Protein AF-A0A535QB88-F1 (afdb_monomer)

pLDDT: mean 81.93, std 10.57, range [49.44, 93.62]

Structure (mmCIF, N/CA/C/O backbone):
data_AF-A0A535QB88-F1
#
_entry.id   AF-A0A535QB88-F1
#
loop_
_atom_site.group_PDB
_atom_site.id
_atom_site.type_symbol
_atom_site.label_atom_id
_atom_site.label_alt_id
_atom_site.label_comp_id
_atom_site.label_asym_id
_atom_site.label_entity_id
_atom_site.label_seq_id
_atom_site.pdbx_PDB_ins_code
_atom_site.Cartn_x
_atom_site.Cartn_y
_atom_site.Cartn_z
_atom_site.occupancy
_atom_site.B_iso_or_equiv
_atom_site.auth_seq_id
_atom_site.auth_comp_id
_atom_site.auth_asym_id
_atom_site.auth_atom_id
_atom_site.pdbx_PDB_model_num
ATOM 1 N N . MET A 1 1 ? -15.433 8.249 11.958 1.00 49.44 1 MET A N 1
ATOM 2 C CA . MET A 1 1 ? -16.114 7.359 10.992 1.00 49.44 1 MET A CA 1
ATOM 3 C C . MET A 1 1 ? -15.335 6.053 10.919 1.00 49.44 1 MET A C 1
ATOM 5 O O . MET A 1 1 ? -14.374 5.956 10.173 1.00 49.44 1 MET A O 1
ATOM 9 N N . THR A 1 2 ? -15.675 5.082 11.762 1.00 62.28 2 THR A N 1
ATOM 10 C CA . THR A 1 2 ? -15.003 3.775 11.869 1.00 62.28 2 THR A CA 1
ATOM 11 C C . THR A 1 2 ? -15.631 2.778 10.895 1.00 62.28 2 THR A C 1
ATOM 13 O O . THR A 1 2 ? -16.162 1.760 11.323 1.00 62.28 2 THR A O 1
ATOM 16 N N . ASN A 1 3 ? -15.662 3.092 9.594 1.00 71.31 3 ASN A N 1
ATOM 17 C CA . ASN A 1 3 ? -16.208 2.153 8.614 1.00 71.31 3 ASN A CA 1
ATOM 18 C C . ASN A 1 3 ? -15.115 1.129 8.251 1.00 71.31 3 ASN A C 1
ATOM 20 O O . ASN A 1 3 ? -14.098 1.528 7.677 1.00 71.31 3 ASN A O 1
ATOM 24 N N . PRO A 1 4 ? -15.261 -0.164 8.602 1.00 70.94 4 PRO A N 1
ATOM 25 C CA . PRO A 1 4 ? -14.212 -1.167 8.401 1.00 70.94 4 PRO A CA 1
ATOM 26 C C . PRO A 1 4 ? -13.781 -1.292 6.936 1.00 70.94 4 PRO A C 1
ATOM 28 O O . PRO A 1 4 ? -12.609 -1.521 6.644 1.00 70.94 4 PRO A O 1
ATOM 31 N N . THR A 1 5 ? -14.715 -1.074 6.009 1.00 78.50 5 THR A N 1
ATOM 32 C CA . THR A 1 5 ? -14.494 -1.077 4.555 1.00 78.50 5 THR A CA 1
ATOM 33 C C . THR A 1 5 ? -13.449 -0.066 4.096 1.00 78.50 5 THR A C 1
ATOM 35 O O . THR A 1 5 ? -12.703 -0.363 3.166 1.00 78.50 5 THR A O 1
ATOM 38 N N . THR A 1 6 ? -13.322 1.088 4.754 1.00 82.06 6 THR A N 1
ATOM 39 C CA . THR A 1 6 ? -12.322 2.097 4.377 1.00 82.06 6 THR A CA 1
ATOM 40 C C . THR A 1 6 ? -10.898 1.613 4.661 1.00 82.06 6 THR A C 1
ATOM 42 O O . THR A 1 6 ? -9.993 1.861 3.866 1.00 82.06 6 THR A O 1
ATOM 45 N N . TYR A 1 7 ? -10.697 0.873 5.756 1.00 82.38 7 TYR A N 1
ATOM 46 C CA . TYR A 1 7 ? -9.390 0.305 6.101 1.00 82.38 7 TYR A CA 1
ATOM 47 C C . TYR A 1 7 ? -8.998 -0.825 5.149 1.00 82.38 7 TYR A C 1
ATOM 49 O O . TYR A 1 7 ? -7.860 -0.859 4.686 1.00 82.38 7 TYR A O 1
ATOM 57 N N . TYR A 1 8 ? -9.946 -1.689 4.773 1.00 83.38 8 TYR A N 1
ATOM 58 C CA . TYR A 1 8 ? -9.705 -2.696 3.736 1.00 83.38 8 TYR A CA 1
ATOM 59 C C . TYR A 1 8 ? -9.351 -2.055 2.390 1.00 83.38 8 TYR A C 1
ATOM 61 O O . TYR A 1 8 ? -8.397 -2.485 1.747 1.00 83.38 8 TYR A O 1
ATOM 69 N N . GLY A 1 9 ? -10.056 -0.990 1.993 1.00 85.69 9 GLY A N 1
ATOM 70 C CA . GLY A 1 9 ? -9.733 -0.233 0.782 1.00 85.69 9 GLY A CA 1
ATOM 71 C C . GLY A 1 9 ? -8.315 0.346 0.807 1.00 85.69 9 GLY A C 1
ATOM 72 O O . GLY A 1 9 ? -7.577 0.194 -0.164 1.00 85.69 9 GLY A O 1
ATOM 73 N N . ALA A 1 10 ? -7.899 0.938 1.931 1.00 87.88 10 ALA A N 1
ATOM 74 C CA . ALA A 1 10 ? -6.544 1.466 2.104 1.00 87.88 10 ALA A CA 1
ATOM 75 C C . ALA A 1 10 ? -5.466 0.373 2.000 1.00 87.88 10 ALA A C 1
ATOM 77 O O . ALA A 1 10 ? -4.450 0.579 1.337 1.00 87.88 10 ALA A O 1
ATOM 78 N N . ILE A 1 11 ? -5.704 -0.804 2.593 1.00 89.19 11 ILE A N 1
ATOM 79 C CA . ILE A 1 11 ? -4.786 -1.950 2.498 1.00 89.19 11 ILE A CA 1
ATOM 80 C C . ILE A 1 11 ? -4.673 -2.423 1.046 1.00 89.19 11 ILE A C 1
ATOM 82 O O . ILE A 1 11 ? -3.561 -2.582 0.546 1.00 89.19 11 ILE A O 1
ATOM 86 N N . VAL A 1 12 ? -5.799 -2.608 0.350 1.00 92.81 12 VAL A N 1
ATOM 87 C CA . VAL A 1 12 ? -5.810 -3.066 -1.050 1.00 92.81 12 VAL A CA 1
ATOM 88 C C . VAL A 1 12 ? -5.076 -2.077 -1.958 1.00 92.81 12 VAL A C 1
ATOM 90 O O . VAL A 1 12 ? -4.208 -2.485 -2.730 1.00 92.81 12 VAL A O 1
ATOM 93 N N . LEU A 1 13 ? -5.360 -0.777 -1.833 1.00 91.88 13 LEU A N 1
ATOM 94 C CA . LEU A 1 13 ? -4.665 0.265 -2.596 1.00 91.88 13 LEU A CA 1
ATOM 95 C C . LEU A 1 13 ? -3.166 0.308 -2.274 1.00 91.88 13 LEU A C 1
ATOM 97 O O . LEU A 1 13 ? -2.348 0.445 -3.183 1.00 91.88 13 LEU A O 1
ATOM 101 N N . GLY A 1 14 ? -2.800 0.141 -1.001 1.00 90.06 14 GLY A N 1
ATOM 102 C CA . GLY A 1 14 ? -1.408 0.053 -0.571 1.00 9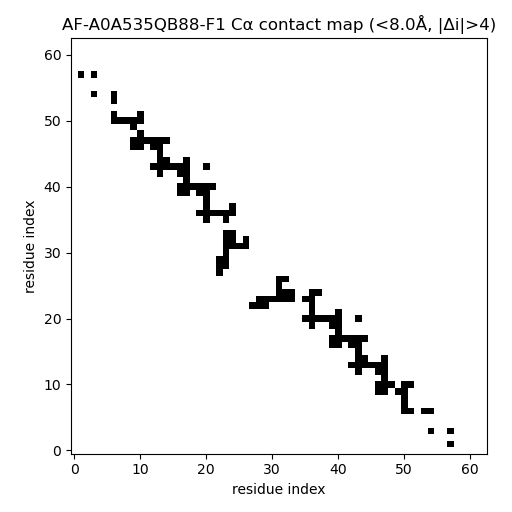0.06 14 GLY A CA 1
ATOM 103 C C . GLY A 1 14 ? -0.672 -1.126 -1.209 1.00 90.06 14 GLY A C 1
ATOM 104 O O . GLY A 1 14 ? 0.414 -0.944 -1.756 1.00 90.06 14 GLY A O 1
ATOM 105 N N . VAL A 1 15 ? -1.280 -2.315 -1.222 1.00 93.38 15 VAL A N 1
ATOM 106 C CA . VAL A 1 15 ? -0.702 -3.515 -1.854 1.00 93.38 15 VAL A CA 1
ATOM 107 C C . VAL A 1 15 ? -0.508 -3.310 -3.359 1.00 93.38 15 VAL A C 1
ATOM 109 O O . VAL A 1 15 ? 0.569 -3.606 -3.876 1.00 93.38 15 VAL A O 1
ATOM 112 N N . ILE A 1 16 ? -1.501 -2.749 -4.057 1.00 93.62 16 ILE A N 1
ATOM 113 C CA . ILE A 1 16 ? -1.392 -2.439 -5.492 1.00 93.62 16 ILE A CA 1
ATOM 114 C C . ILE A 1 16 ? -0.238 -1.458 -5.750 1.00 93.62 16 ILE A C 1
ATOM 116 O O . ILE A 1 16 ? 0.559 -1.674 -6.664 1.00 93.62 16 ILE A O 1
ATOM 120 N N . ALA A 1 17 ? -0.106 -0.414 -4.927 1.00 91.44 17 ALA A N 1
ATOM 121 C CA . ALA A 1 17 ? 0.978 0.558 -5.044 1.00 91.44 17 ALA A CA 1
ATOM 122 C C . ALA A 1 17 ? 2.364 -0.069 -4.802 1.00 91.44 17 ALA A C 1
ATOM 124 O O . ALA A 1 17 ? 3.301 0.233 -5.544 1.00 91.44 17 ALA A O 1
ATOM 125 N N . VAL A 1 18 ? 2.497 -0.982 -3.829 1.00 91.50 18 VAL A N 1
ATOM 126 C CA . VAL A 1 18 ? 3.746 -1.733 -3.597 1.00 91.50 18 VAL A CA 1
ATOM 127 C C . VAL A 1 18 ? 4.100 -2.583 -4.814 1.00 91.50 18 VAL A C 1
ATOM 129 O O . VAL A 1 18 ? 5.235 -2.519 -5.285 1.00 91.50 18 VAL A O 1
ATOM 132 N N . ILE A 1 19 ? 3.139 -3.334 -5.359 1.00 91.06 19 ILE A N 1
ATOM 133 C CA . ILE A 1 19 ? 3.353 -4.169 -6.549 1.00 91.06 19 ILE A CA 1
ATOM 134 C C . ILE A 1 19 ? 3.812 -3.301 -7.727 1.00 91.06 19 ILE A C 1
ATOM 136 O O . ILE A 1 19 ? 4.832 -3.602 -8.349 1.00 91.06 19 ILE A O 1
ATOM 140 N N . ALA A 1 20 ? 3.128 -2.185 -7.989 1.00 87.00 20 ALA A N 1
ATOM 141 C CA . ALA A 1 20 ? 3.504 -1.257 -9.052 1.00 87.00 20 ALA A CA 1
ATOM 142 C C . ALA A 1 20 ? 4.915 -0.671 -8.847 1.00 87.00 20 ALA A C 1
ATOM 144 O O . ALA A 1 20 ? 5.711 -0.643 -9.788 1.00 87.00 20 ALA A O 1
ATOM 145 N N . GLY A 1 21 ? 5.259 -0.265 -7.619 1.00 86.06 21 GLY A N 1
ATOM 146 C CA . GLY A 1 21 ? 6.588 0.252 -7.283 1.00 86.06 21 GLY A CA 1
ATOM 147 C C . GLY A 1 21 ? 7.699 -0.776 -7.508 1.00 86.06 21 GLY A C 1
ATOM 148 O O . GLY A 1 21 ? 8.722 -0.461 -8.121 1.00 86.06 21 GLY A O 1
ATOM 149 N N . VAL A 1 22 ? 7.473 -2.027 -7.097 1.00 88.19 22 VAL A N 1
ATOM 150 C CA . VAL A 1 22 ? 8.402 -3.146 -7.330 1.00 88.19 22 VAL A CA 1
ATOM 151 C C . VAL A 1 22 ? 8.564 -3.424 -8.826 1.00 88.19 22 VAL A C 1
ATOM 153 O O . VAL A 1 22 ? 9.689 -3.601 -9.295 1.00 88.19 22 VAL A O 1
ATOM 156 N N . MET A 1 23 ? 7.476 -3.423 -9.597 1.00 86.88 23 MET A N 1
ATOM 157 C CA . MET A 1 23 ? 7.529 -3.653 -11.046 1.00 86.88 23 MET A CA 1
ATOM 158 C C . MET A 1 23 ? 8.272 -2.535 -11.793 1.00 86.88 23 MET A C 1
ATOM 160 O O . MET A 1 23 ? 8.998 -2.824 -12.747 1.00 86.88 23 MET A O 1
ATOM 164 N N . MET A 1 24 ? 8.138 -1.279 -11.350 1.00 85.81 24 MET A N 1
ATOM 165 C CA . MET A 1 24 ? 8.878 -0.131 -11.898 1.00 85.81 24 MET A CA 1
ATOM 166 C C . MET A 1 24 ? 10.375 -0.171 -11.558 1.00 85.81 24 MET A C 1
ATOM 168 O O . MET A 1 24 ? 11.202 0.158 -12.409 1.00 85.81 24 MET A O 1
ATOM 172 N N . LEU A 1 25 ? 10.738 -0.580 -10.337 1.00 85.06 25 LEU A N 1
ATOM 173 C CA . LEU A 1 25 ? 12.140 -0.704 -9.912 1.00 85.06 25 LEU A CA 1
ATOM 174 C C . LEU A 1 25 ? 12.865 -1.850 -10.626 1.00 85.06 25 LEU A C 1
ATOM 176 O O . LEU 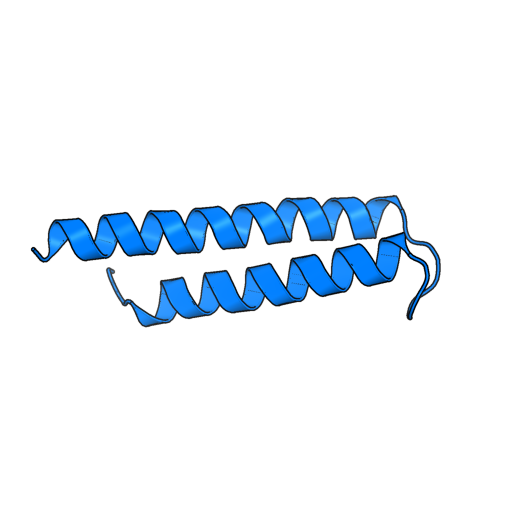A 1 25 ? 14.028 -1.703 -10.987 1.00 85.06 25 LEU A O 1
ATOM 180 N N . ASN A 1 26 ? 12.168 -2.960 -10.871 1.00 84.00 26 ASN A N 1
ATOM 181 C CA . ASN A 1 26 ? 12.720 -4.133 -11.554 1.00 84.00 26 ASN A CA 1
ATOM 182 C C . ASN A 1 26 ? 12.578 -4.078 -13.083 1.00 84.00 26 ASN A C 1
ATOM 184 O O . ASN A 1 26 ? 12.879 -5.058 -13.757 1.00 84.00 26 ASN A O 1
ATOM 188 N N . ASN A 1 27 ? 12.126 -2.945 -13.634 1.00 81.31 27 ASN A N 1
ATOM 189 C CA . ASN A 1 27 ? 12.037 -2.717 -15.076 1.00 81.31 27 ASN A CA 1
ATOM 190 C C . ASN A 1 27 ? 11.180 -3.774 -15.818 1.00 81.31 27 ASN A C 1
ATOM 192 O O . ASN A 1 27 ? 11.485 -4.158 -16.942 1.00 81.31 27 ASN A O 1
ATOM 196 N N . ILE A 1 28 ? 10.115 -4.266 -15.169 1.00 77.06 28 ILE A N 1
ATOM 197 C CA . ILE A 1 28 ? 9.330 -5.414 -15.659 1.00 77.06 28 ILE A CA 1
ATOM 198 C C . ILE A 1 28 ? 8.291 -4.990 -16.710 1.00 77.06 28 ILE A C 1
ATOM 200 O O . ILE A 1 28 ? 8.039 -5.739 -17.647 1.00 77.06 28 ILE A O 1
AT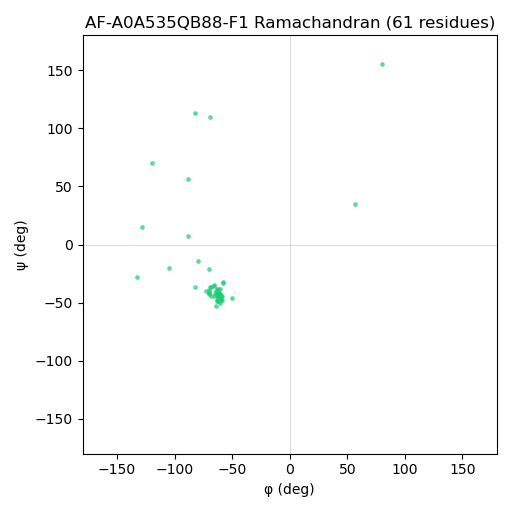OM 204 N N . VAL A 1 29 ? 7.664 -3.811 -16.563 1.00 67.75 29 VAL A N 1
ATOM 205 C CA . VAL A 1 29 ? 6.508 -3.418 -17.408 1.00 67.75 29 VAL A CA 1
ATOM 206 C C . VAL A 1 29 ? 6.584 -2.004 -17.995 1.00 67.75 29 VAL A C 1
ATOM 208 O O . VAL A 1 29 ? 6.025 -1.774 -19.060 1.00 67.75 29 VAL A O 1
ATOM 211 N N . LEU A 1 30 ? 7.266 -1.046 -17.353 1.00 65.25 30 LEU A N 1
ATOM 212 C CA . LEU A 1 30 ? 7.173 0.380 -17.723 1.00 65.25 30 LEU A CA 1
ATOM 213 C C . LEU A 1 30 ? 8.521 1.087 -17.947 1.00 65.25 30 LEU A C 1
ATOM 215 O O . LEU A 1 30 ? 8.553 2.311 -17.973 1.00 65.25 30 LEU A O 1
ATOM 219 N N . GLY A 1 31 ? 9.639 0.374 -18.108 1.00 66.12 31 GLY A N 1
ATOM 220 C CA . GLY A 1 31 ? 10.960 1.019 -18.112 1.00 66.12 31 GLY A CA 1
ATOM 221 C C . GLY A 1 31 ? 11.465 1.310 -16.688 1.00 66.12 31 GLY A C 1
ATOM 222 O O . GLY A 1 31 ? 10.666 1.451 -15.756 1.00 66.12 31 GLY A O 1
ATOM 223 N N . TYR A 1 32 ? 12.785 1.422 -16.491 1.00 73.62 32 TYR A N 1
ATOM 224 C CA . TYR A 1 32 ? 13.366 1.709 -15.175 1.00 73.62 32 TYR A CA 1
ATOM 225 C C . TYR A 1 32 ? 13.048 3.143 -14.748 1.00 73.62 32 TYR A C 1
ATOM 227 O O . TYR A 1 32 ? 1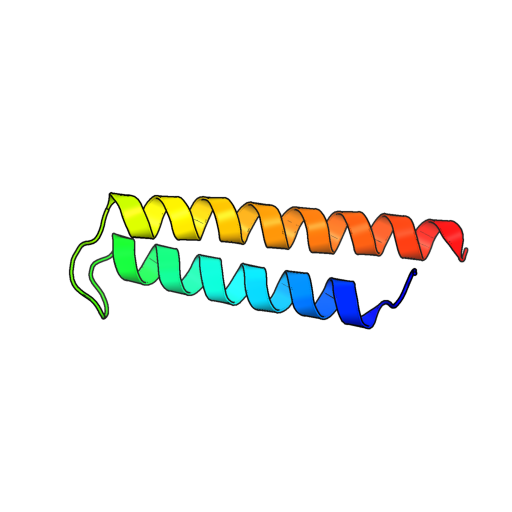3.600 4.108 -15.275 1.00 73.62 32 TYR A O 1
ATOM 235 N N . HIS A 1 33 ? 12.190 3.275 -13.740 1.00 72.81 33 HIS A N 1
ATOM 236 C CA . HIS A 1 33 ? 11.816 4.559 -13.157 1.00 72.81 33 HIS A CA 1
ATOM 237 C C . HIS A 1 33 ? 12.196 4.587 -11.678 1.00 72.81 33 HIS A C 1
ATOM 239 O O . HIS A 1 33 ? 11.332 4.577 -10.805 1.00 72.81 33 HIS A O 1
ATOM 245 N N . GLY A 1 34 ? 13.500 4.634 -11.386 1.00 77.50 34 GLY A N 1
ATOM 246 C CA . GLY A 1 34 ? 14.026 4.505 -10.021 1.00 77.50 34 GLY A CA 1
ATOM 247 C C . GLY A 1 34 ? 13.360 5.429 -8.992 1.00 77.50 34 GLY A C 1
ATOM 248 O O . GLY A 1 34 ? 12.946 4.971 -7.934 1.00 77.50 34 GLY A O 1
ATOM 249 N N . LYS A 1 35 ? 13.178 6.718 -9.319 1.00 84.19 35 LYS A N 1
ATOM 250 C CA . LYS A 1 35 ? 12.570 7.703 -8.401 1.00 84.19 35 LYS A CA 1
ATOM 251 C C . LYS A 1 35 ? 11.071 7.469 -8.171 1.00 84.19 35 LYS A C 1
ATOM 253 O O . LYS A 1 35 ? 10.612 7.569 -7.038 1.00 84.19 35 LYS A O 1
ATOM 258 N N . LEU A 1 36 ? 10.317 7.152 -9.229 1.00 81.75 36 LEU A N 1
ATOM 259 C CA . LEU A 1 36 ? 8.873 6.899 -9.132 1.00 81.75 36 LEU A CA 1
ATOM 260 C C . LEU A 1 36 ? 8.586 5.553 -8.464 1.00 81.75 36 LEU A C 1
ATOM 262 O O . LEU A 1 36 ? 7.695 5.472 -7.627 1.00 81.75 36 LEU A O 1
ATOM 266 N N . GLY A 1 37 ? 9.376 4.525 -8.779 1.00 83.50 37 GLY A N 1
ATOM 267 C CA . GLY A 1 37 ? 9.265 3.204 -8.173 1.00 83.50 37 GLY A CA 1
ATOM 268 C C . GLY A 1 37 ? 9.542 3.231 -6.670 1.00 83.50 37 GLY A C 1
ATOM 269 O O . GLY A 1 37 ? 8.747 2.696 -5.903 1.00 83.50 37 GLY A O 1
ATOM 270 N N . LEU A 1 38 ? 10.592 3.936 -6.226 1.00 89.62 38 LEU A N 1
ATOM 271 C CA . LEU A 1 38 ? 10.851 4.165 -4.796 1.00 89.62 38 LEU A CA 1
ATOM 272 C C . LEU A 1 38 ? 9.717 4.945 -4.124 1.00 89.62 38 LEU A C 1
ATOM 274 O O . LEU A 1 38 ? 9.270 4.557 -3.048 1.00 89.62 38 LEU A O 1
ATOM 278 N N . GLY A 1 39 ? 9.223 6.010 -4.765 1.00 87.19 39 GLY A N 1
ATOM 279 C CA . GLY A 1 39 ? 8.099 6.791 -4.247 1.00 87.19 39 GLY A CA 1
ATOM 28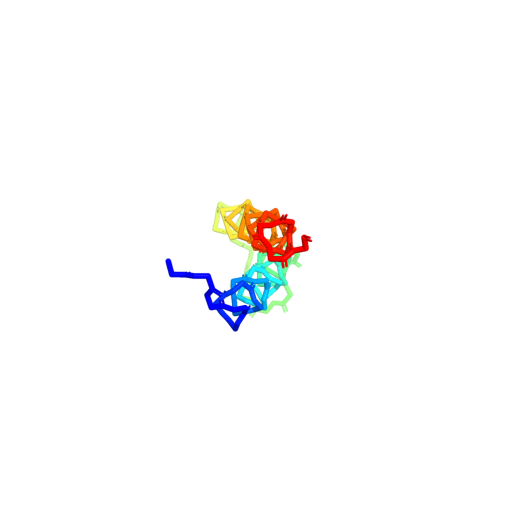0 C C . GLY A 1 39 ? 6.833 5.949 -4.072 1.00 87.19 39 GLY A C 1
ATOM 281 O O . GLY A 1 39 ? 6.233 5.958 -2.999 1.00 87.19 39 GLY A O 1
ATOM 282 N N . ALA A 1 40 ? 6.467 5.164 -5.086 1.00 87.31 40 ALA A N 1
ATOM 283 C CA . ALA A 1 40 ? 5.320 4.260 -5.039 1.00 87.31 40 ALA A CA 1
ATOM 284 C C . ALA A 1 40 ? 5.478 3.175 -3.963 1.00 87.31 40 ALA A C 1
ATOM 286 O O . ALA A 1 40 ? 4.516 2.860 -3.266 1.00 87.31 40 ALA A O 1
ATOM 287 N N . LEU A 1 41 ? 6.692 2.647 -3.781 1.00 88.69 41 LEU A N 1
ATOM 288 C CA . LEU A 1 41 ? 6.980 1.619 -2.783 1.00 88.69 41 LEU A CA 1
ATOM 289 C C . LEU A 1 41 ? 6.870 2.179 -1.357 1.00 88.69 41 LEU A C 1
ATOM 291 O O . LEU A 1 41 ? 6.207 1.575 -0.517 1.00 88.69 41 LEU A O 1
ATOM 295 N N . VAL A 1 42 ? 7.424 3.368 -1.096 1.00 92.06 42 VAL A N 1
ATOM 296 C CA . VAL A 1 42 ? 7.294 4.048 0.205 1.00 92.06 42 VAL A CA 1
ATOM 297 C C . VAL A 1 42 ? 5.833 4.384 0.508 1.00 92.06 42 VAL A C 1
ATOM 299 O O . VAL A 1 42 ? 5.337 4.059 1.587 1.00 92.06 42 VAL A O 1
ATOM 302 N N . VAL A 1 43 ? 5.120 4.992 -0.445 1.00 92.75 43 VAL A N 1
ATOM 303 C CA . VAL A 1 43 ? 3.706 5.360 -0.270 1.00 92.75 43 VAL A CA 1
ATOM 304 C C . VAL A 1 43 ? 2.836 4.120 -0.062 1.00 92.75 43 VAL A C 1
ATOM 306 O O . VAL A 1 43 ? 1.998 4.111 0.838 1.00 92.75 43 VAL A O 1
ATOM 309 N N . GLY A 1 44 ? 3.059 3.060 -0.842 1.00 89.44 44 GLY A N 1
ATOM 310 C CA . GLY A 1 44 ? 2.327 1.803 -0.719 1.00 89.44 44 GLY A CA 1
ATOM 311 C C . GLY A 1 44 ? 2.514 1.152 0.651 1.00 89.44 44 GLY A C 1
ATOM 312 O O . GLY A 1 44 ? 1.529 0.795 1.297 1.00 89.44 44 GLY A O 1
ATOM 313 N N . VAL A 1 45 ? 3.755 1.076 1.144 1.00 92.88 45 VAL A N 1
ATOM 314 C CA . VAL A 1 45 ? 4.053 0.537 2.482 1.00 92.88 45 VAL A CA 1
ATOM 315 C C . VAL A 1 45 ? 3.364 1.357 3.577 1.00 92.88 45 VAL A C 1
ATOM 317 O O . VAL A 1 45 ? 2.740 0.780 4.467 1.00 92.88 45 VAL A O 1
ATOM 320 N N . LEU A 1 46 ? 3.410 2.691 3.501 1.00 93.19 46 LEU A N 1
ATOM 321 C CA . LEU A 1 46 ? 2.739 3.559 4.475 1.00 93.19 46 LEU A CA 1
ATOM 322 C C . LEU A 1 46 ? 1.217 3.369 4.470 1.00 93.19 46 LEU A C 1
ATOM 324 O O . LEU A 1 46 ? 0.612 3.293 5.538 1.00 93.19 46 LEU A O 1
ATOM 328 N N . LEU A 1 47 ? 0.602 3.240 3.293 1.00 91.69 47 LEU A N 1
ATOM 329 C CA . LEU A 1 47 ? -0.831 2.961 3.151 1.00 91.69 47 LEU A CA 1
ATOM 330 C C . LEU A 1 47 ? -1.226 1.625 3.790 1.00 91.69 47 LEU A C 1
ATOM 332 O O . L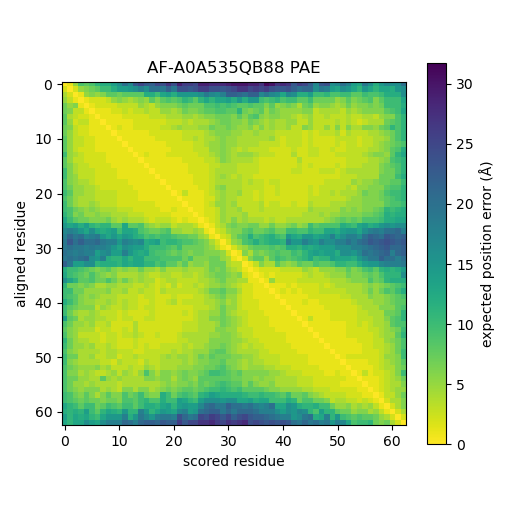EU A 1 47 ? -2.227 1.568 4.505 1.00 91.69 47 LEU A O 1
ATOM 336 N N . VAL A 1 48 ? -0.422 0.574 3.590 1.00 89.75 48 VAL A N 1
ATOM 337 C CA . VAL A 1 48 ? -0.647 -0.733 4.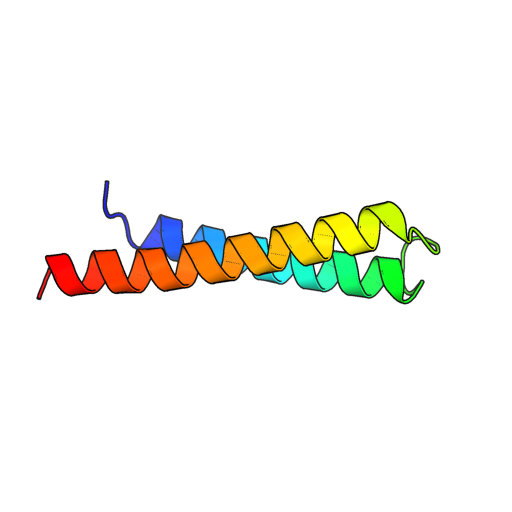227 1.00 89.75 48 VAL A CA 1
ATOM 338 C C . VAL A 1 48 ? -0.546 -0.619 5.749 1.00 89.75 48 VAL A C 1
ATOM 340 O O . VAL A 1 48 ? -1.446 -1.080 6.450 1.00 89.75 48 VAL A 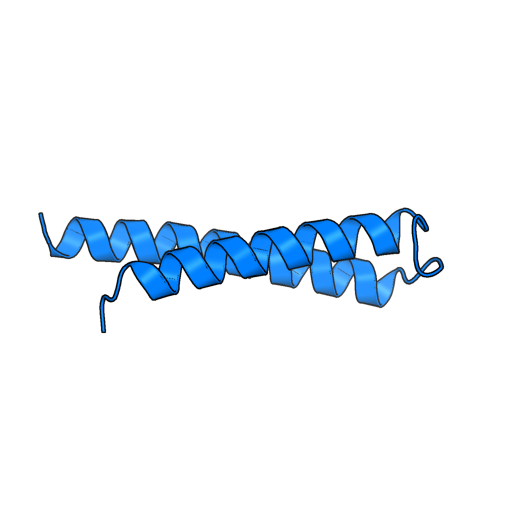O 1
ATOM 343 N N . ILE A 1 49 ? 0.495 0.039 6.271 1.00 91.88 49 ILE A N 1
ATOM 344 C CA . ILE A 1 49 ? 0.683 0.222 7.719 1.00 91.88 49 ILE A CA 1
ATOM 345 C C . ILE A 1 49 ? -0.490 1.000 8.324 1.00 91.88 49 ILE A C 1
ATOM 347 O O . ILE A 1 49 ? -1.084 0.547 9.300 1.00 91.88 49 ILE A O 1
ATOM 351 N N . LEU A 1 50 ? -0.859 2.143 7.739 1.00 89.06 50 LEU A N 1
ATOM 352 C CA . LEU A 1 50 ? -1.967 2.968 8.227 1.00 89.06 50 LEU A CA 1
ATOM 353 C C . LEU A 1 50 ? -3.309 2.233 8.150 1.00 89.06 50 LEU A C 1
ATOM 355 O O . LEU A 1 50 ? -4.122 2.348 9.068 1.00 89.06 50 LEU A O 1
ATOM 359 N N . GLY A 1 51 ? -3.529 1.449 7.093 1.00 85.44 51 GLY A N 1
ATOM 360 C CA . GLY A 1 51 ? -4.710 0.603 6.951 1.00 85.44 51 GLY A CA 1
ATOM 361 C C . GLY A 1 51 ? -4.800 -0.452 8.055 1.00 85.44 51 GLY A C 1
ATOM 362 O O . GLY A 1 51 ? -5.835 -0.561 8.714 1.00 85.44 51 GLY A O 1
ATOM 363 N N . ILE A 1 52 ? -3.703 -1.170 8.317 1.00 88.12 52 ILE A N 1
ATOM 364 C CA . ILE A 1 52 ? -3.627 -2.190 9.373 1.00 88.12 52 ILE A CA 1
ATOM 365 C C . ILE A 1 52 ? -3.812 -1.556 10.758 1.00 88.12 52 ILE A C 1
ATOM 367 O O . ILE A 1 52 ? -4.687 -1.976 11.515 1.00 88.12 52 ILE A O 1
ATOM 371 N N . VAL A 1 53 ? -3.030 -0.525 11.093 1.00 87.19 53 VAL A N 1
ATOM 372 C CA . VAL A 1 53 ? -3.099 0.159 12.397 1.00 87.19 53 VAL A CA 1
ATOM 373 C C . VAL A 1 53 ? -4.492 0.739 12.626 1.00 87.19 53 VAL A C 1
ATOM 375 O O . VAL A 1 53 ? -5.083 0.538 13.688 1.00 87.19 53 VAL A O 1
ATOM 378 N N . GLY A 1 54 ? -5.054 1.402 11.616 1.00 83.19 54 GLY A N 1
ATOM 379 C CA . GLY A 1 54 ? -6.399 1.954 11.681 1.00 83.19 54 GLY A CA 1
ATOM 380 C C . GLY A 1 54 ? -7.467 0.886 11.923 1.00 83.19 54 GLY A C 1
ATOM 381 O O . GLY A 1 54 ? -8.375 1.102 12.725 1.00 83.19 54 GLY A O 1
ATOM 382 N N . MET A 1 55 ? -7.320 -0.292 11.315 1.00 82.56 55 MET A N 1
ATOM 383 C CA . MET A 1 55 ? -8.215 -1.426 11.538 1.00 82.56 55 MET A CA 1
ATOM 384 C C . MET A 1 55 ? -8.121 -1.966 12.972 1.00 82.56 55 MET A C 1
ATOM 386 O O . MET A 1 55 ? -9.154 -2.202 13.602 1.00 82.56 55 MET A O 1
ATOM 390 N N . PHE A 1 56 ? -6.910 -2.118 13.518 1.00 82.50 56 PHE A N 1
ATOM 391 C CA . PHE A 1 56 ? -6.715 -2.542 14.910 1.00 82.50 56 PHE A CA 1
ATOM 392 C C . PHE A 1 56 ? -7.289 -1.528 15.907 1.00 82.50 56 PHE A C 1
ATOM 394 O O . PHE A 1 56 ? -7.985 -1.926 16.840 1.00 82.50 56 PHE A O 1
ATOM 401 N N . MET A 1 57 ? -7.067 -0.228 15.683 1.00 80.44 57 MET A N 1
ATOM 402 C CA . MET A 1 57 ? -7.627 0.841 16.520 1.00 80.44 57 MET A CA 1
ATOM 403 C C . MET A 1 57 ? -9.154 0.931 16.429 1.00 80.44 57 MET A C 1
ATOM 405 O O . MET A 1 57 ? -9.817 1.266 17.410 1.00 80.44 57 MET A O 1
ATOM 409 N N . ALA A 1 58 ? -9.730 0.662 15.255 1.00 75.19 58 ALA A N 1
ATOM 410 C CA . ALA A 1 58 ? -11.177 0.624 15.087 1.00 75.19 58 ALA A CA 1
ATOM 411 C C . ALA A 1 58 ? -11.779 -0.596 15.790 1.00 75.19 58 ALA A C 1
ATOM 413 O O . ALA A 1 58 ? -12.797 -0.460 16.459 1.00 75.19 58 ALA A O 1
ATOM 414 N N . ARG A 1 59 ? -11.137 -1.767 15.695 1.00 69.81 59 ARG A N 1
ATOM 415 C CA . ARG A 1 59 ? -11.594 -2.989 16.368 1.00 69.81 59 ARG A CA 1
ATOM 416 C C . ARG A 1 59 ? -11.531 -2.866 17.893 1.00 69.81 59 ARG A C 1
ATOM 418 O O . ARG A 1 59 ? -12.483 -3.264 18.551 1.00 69.81 59 ARG A O 1
ATOM 425 N N . SER A 1 60 ? -10.463 -2.284 18.442 1.00 67.88 60 SER A N 1
ATOM 426 C CA . SER A 1 60 ? -10.291 -2.131 19.896 1.00 67.88 60 SER A CA 1
ATOM 427 C C . SER A 1 60 ? -11.241 -1.123 20.542 1.00 67.88 60 SER A C 1
ATOM 429 O O . SER A 1 60 ? -11.466 -1.189 21.741 1.00 67.88 60 SER A O 1
ATOM 431 N N . ARG A 1 61 ? -11.809 -0.185 19.773 1.00 60.59 61 ARG A N 1
ATOM 432 C CA . ARG A 1 61 ? -12.842 0.741 20.270 1.00 60.59 61 ARG A CA 1
ATOM 433 C C . ARG A 1 61 ? -14.240 0.124 20.338 1.00 60.59 61 ARG A C 1
ATOM 435 O O . ARG A 1 61 ? -15.130 0.750 20.901 1.00 60.59 61 ARG A O 1
ATOM 442 N N . VAL A 1 62 ? -14.446 -1.026 19.698 1.00 57.94 62 VAL A N 1
ATOM 443 C CA . VAL A 1 62 ? -15.755 -1.692 19.591 1.00 57.94 62 VAL A CA 1
ATOM 444 C C . VAL A 1 62 ? -15.847 -2.911 20.522 1.00 57.94 62 VAL A C 1
ATOM 446 O O . VAL A 1 62 ? -16.957 -3.336 20.829 1.00 57.94 62 VAL A O 1
ATOM 449 N N . SER A 1 63 ? -14.710 -3.461 20.970 1.00 52.50 63 SER A N 1
ATOM 450 C CA . SER A 1 63 ? -14.617 -4.511 22.001 1.00 52.50 63 SER A CA 1
ATOM 451 C C . SER A 1 63 ? -14.617 -3.934 23.408 1.00 52.50 63 SER A C 1
ATOM 453 O O . SER A 1 63 ? -15.260 -4.546 24.281 1.00 52.50 63 SER A O 1
#

Secondary structure (DSSP, 8-state):
---HHHHHHHHHHHHHHHHHHHHHHTTSSS---HHHHHHHHHHHHHHHHHHHHHHHHHHHTT-

Radius of gyration: 14.21 Å; Cα contacts (8 Å, |Δi|>4): 75; chains: 1; bounding box: 30×13×40 Å

Nearest PDB structures (foldseek):
  7a0g-assembly1_EEE  TM=7.836E-01  e=2.353E+00  Serratia marcescens
  6h2f-assembly1_H  TM=8.252E-01  e=5.931E+00  Aeromonas hydrophila subsp. hydrophila AL09-71

Foldseek 3Di:
DLDLVVLVVLLVQLVVLLVVLVCLCVCPPDGNDPVSSVVSNVSSVVSNVCSVVSNVVSVVVVD

Mean predicted aligned error: 6.35 Å

Solvent-accessible surface area (backbone atoms only — not comparable to full-atom values): 3212 Å² total; per-residue (Å²): 135,84,55,68,67,58,28,51,50,35,30,54,53,8,52,53,31,30,54,52,10,52,36,20,57,68,44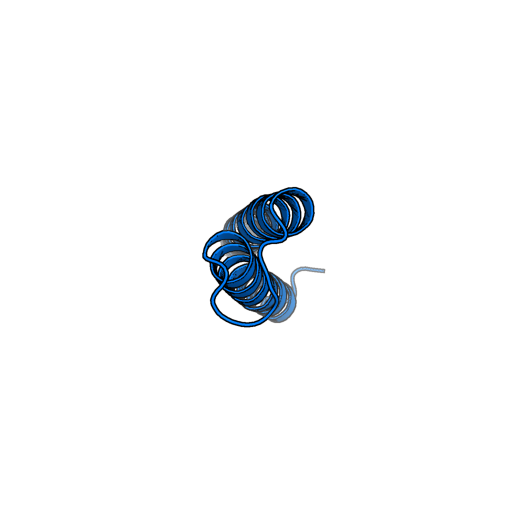,71,81,74,50,75,35,62,70,59,12,51,50,32,32,54,52,9,51,50,32,30,51,52,15,52,53,50,43,53,57,48,51,64,76,73,109

Sequence (63 aa):
MTNPTTYYGAIVLGVIAVIAGVMMLNNIVLGYHGKLGLGALVVGVLLVILGIVGMFMARSRVS